Protein AF-A0A556SQW3-F1 (afdb_monomer_lite)

Radius of gyration: 29.47 Å; chains: 1; bounding box: 41×40×105 Å

Structure (mmCIF, N/CA/C/O backbone):
data_AF-A0A556SQW3-F1
#
_entry.id   AF-A0A556SQW3-F1
#
loop_
_atom_site.group_PDB
_atom_site.id
_atom_site.type_symbol
_atom_site.label_atom_id
_atom_site.label_alt_id
_atom_site.label_comp_id
_atom_site.label_asym_id
_atom_site.label_entity_id
_atom_site.label_seq_id
_atom_site.pdbx_PDB_ins_code
_atom_site.Cartn_x
_atom_site.Cartn_y
_atom_site.Cartn_z
_atom_site.occupancy
_atom_site.B_iso_or_equiv
_atom_site.auth_seq_id
_atom_site.auth_comp_id
_atom_site.auth_asym_id
_atom_site.auth_atom_id
_atom_site.pdbx_PDB_model_num
ATOM 1 N N . MET A 1 1 ? 12.568 0.919 -87.792 1.00 42.06 1 MET A N 1
ATOM 2 C CA . MET A 1 1 ? 13.912 1.094 -87.196 1.00 42.06 1 MET A CA 1
ATOM 3 C C . MET A 1 1 ? 14.240 2.580 -87.097 1.00 42.06 1 MET A C 1
ATOM 5 O O . MET A 1 1 ? 14.386 3.200 -88.141 1.00 42.06 1 MET A O 1
ATOM 9 N N . LYS A 1 2 ? 14.288 3.124 -85.867 1.00 38.84 2 LYS A N 1
ATOM 10 C CA . LYS A 1 2 ? 15.128 4.239 -85.358 1.00 38.84 2 LYS A CA 1
ATOM 11 C C . LYS A 1 2 ? 14.526 4.734 -84.031 1.00 38.84 2 LYS A C 1
ATOM 13 O O . LYS A 1 2 ? 13.549 5.472 -84.022 1.00 38.84 2 LYS A O 1
ATOM 18 N N . PHE A 1 3 ? 15.102 4.271 -82.923 1.00 40.19 3 PHE A N 1
ATOM 19 C CA . PHE A 1 3 ? 14.850 4.776 -81.573 1.00 40.19 3 PHE A CA 1
ATOM 20 C C . PHE A 1 3 ? 15.497 6.157 -81.400 1.00 40.19 3 PHE A C 1
ATOM 22 O O . PHE A 1 3 ? 16.650 6.339 -81.796 1.00 40.19 3 PHE A O 1
ATOM 29 N N . LYS A 1 4 ? 14.801 7.090 -80.739 1.00 47.69 4 LYS A N 1
ATOM 30 C CA . LYS A 1 4 ? 15.431 8.196 -80.005 1.00 47.69 4 LYS A CA 1
ATOM 31 C C . LYS A 1 4 ? 14.797 8.321 -78.617 1.00 47.69 4 LYS A C 1
ATOM 33 O O . LYS A 1 4 ? 13.643 8.695 -78.469 1.00 47.69 4 LYS A O 1
ATOM 38 N N . PHE A 1 5 ? 15.599 7.933 -77.632 1.00 45.72 5 PHE A N 1
ATOM 39 C CA . PHE A 1 5 ? 15.464 8.141 -76.193 1.00 45.72 5 PHE A CA 1
ATOM 40 C C . PHE A 1 5 ? 15.595 9.633 -75.856 1.00 45.72 5 PHE A C 1
ATOM 42 O O . PHE A 1 5 ? 16.657 10.184 -76.136 1.00 45.72 5 PHE A O 1
ATOM 49 N N . THR A 1 6 ? 14.579 10.269 -75.260 1.00 40.28 6 THR A N 1
ATOM 50 C CA . THR A 1 6 ? 14.633 11.459 -74.360 1.00 40.28 6 THR A CA 1
ATOM 51 C C . THR A 1 6 ? 13.190 11.952 -74.157 1.00 40.28 6 THR A C 1
ATOM 53 O O . THR A 1 6 ? 12.477 12.108 -75.131 1.00 40.28 6 THR A O 1
ATOM 56 N N . ALA A 1 7 ? 12.627 12.209 -72.983 1.00 40.81 7 ALA A N 1
ATOM 57 C CA . ALA A 1 7 ? 13.107 12.156 -71.621 1.00 40.81 7 ALA A CA 1
ATOM 58 C C . ALA A 1 7 ? 11.934 11.678 -70.749 1.00 40.81 7 ALA A C 1
ATOM 60 O O . ALA A 1 7 ? 10.881 12.308 -70.669 1.00 40.81 7 ALA A O 1
ATOM 61 N N . LEU A 1 8 ? 12.142 10.522 -70.126 1.00 42.72 8 LEU A N 1
ATOM 62 C CA . LEU A 1 8 ? 11.537 10.173 -68.853 1.00 42.72 8 LEU A CA 1
ATOM 63 C C . LEU A 1 8 ? 11.923 11.256 -67.831 1.00 42.72 8 LEU A C 1
ATOM 65 O O . LEU A 1 8 ? 13.001 11.836 -67.936 1.00 42.72 8 LEU A O 1
ATOM 69 N N . VAL A 1 9 ? 11.096 11.394 -66.796 1.00 48.47 9 VAL A N 1
ATOM 70 C CA . VAL A 1 9 ? 11.349 12.157 -65.564 1.00 48.47 9 VAL A CA 1
ATOM 71 C C . VAL A 1 9 ? 10.994 13.636 -65.675 1.00 48.47 9 VAL A C 1
ATOM 73 O O . VAL A 1 9 ? 11.787 14.433 -66.136 1.00 48.47 9 VAL A O 1
ATOM 76 N N . PHE A 1 10 ? 9.807 14.004 -65.193 1.00 42.66 10 PHE A N 1
ATOM 77 C CA . PHE A 1 10 ? 9.634 15.077 -64.198 1.00 42.66 10 PHE A CA 1
ATOM 78 C C . PHE A 1 10 ? 8.219 14.969 -63.593 1.00 42.66 10 PHE A C 1
ATOM 80 O O . PHE A 1 10 ? 7.469 15.933 -63.487 1.00 42.66 10 PHE A O 1
ATOM 87 N N . MET A 1 11 ? 7.833 13.755 -63.173 1.00 43.59 11 MET A N 1
ATOM 88 C CA . MET A 1 11 ? 6.810 13.611 -62.136 1.00 43.59 11 MET A CA 1
ATOM 89 C C . MET A 1 11 ? 7.509 14.002 -60.836 1.00 43.59 11 MET A C 1
ATOM 91 O O . MET A 1 11 ? 8.138 13.179 -60.176 1.00 43.59 11 MET A O 1
ATOM 95 N N . LEU A 1 12 ? 7.518 15.307 -60.567 1.00 42.94 12 LEU A N 1
ATOM 96 C CA . LEU A 1 12 ? 8.110 15.911 -59.385 1.00 42.94 12 LEU A CA 1
ATOM 97 C C . LEU A 1 12 ? 7.259 15.502 -58.176 1.00 42.94 12 LEU A C 1
ATOM 99 O O . LEU A 1 12 ? 6.370 16.227 -57.737 1.00 42.94 12 LEU A O 1
ATOM 103 N N . THR A 1 13 ? 7.496 14.295 -57.668 1.00 47.44 13 THR A N 1
ATOM 104 C CA . THR A 1 13 ? 7.052 13.873 -56.344 1.00 47.44 13 THR A CA 1
ATOM 105 C C . THR A 1 13 ? 7.732 14.780 -55.330 1.00 47.44 13 THR A C 1
ATOM 107 O O . THR A 1 13 ? 8.869 14.541 -54.923 1.00 47.44 13 THR A O 1
ATOM 110 N N . PHE A 1 14 ? 7.046 15.852 -54.947 1.00 52.34 14 PHE A N 1
ATOM 111 C CA . PHE A 1 14 ? 7.398 16.658 -53.790 1.00 52.34 14 PHE A CA 1
ATOM 112 C C . PHE A 1 14 ? 7.093 15.814 -52.545 1.00 52.34 14 PHE A C 1
ATOM 114 O O . PHE A 1 14 ? 6.040 15.928 -51.924 1.00 52.34 14 PHE A O 1
ATOM 121 N N . VAL A 1 15 ? 8.000 14.895 -52.212 1.00 53.53 15 VAL A N 1
ATOM 122 C CA . VAL A 1 15 ? 8.012 14.265 -50.894 1.00 53.53 15 VAL A CA 1
ATOM 123 C C . VAL A 1 15 ? 8.471 15.354 -49.933 1.00 53.53 15 VAL A C 1
ATOM 125 O O . VAL A 1 15 ? 9.663 15.606 -49.779 1.00 53.53 15 VAL A O 1
ATOM 128 N N . GLN A 1 16 ? 7.518 16.065 -49.334 1.00 51.41 16 GLN A N 1
ATOM 129 C CA . GLN A 1 16 ? 7.814 16.936 -48.207 1.00 51.41 16 GLN A CA 1
ATOM 130 C C . GLN A 1 16 ? 8.148 16.042 -47.012 1.00 51.41 16 GLN A C 1
ATOM 132 O O . GLN A 1 16 ? 7.268 15.584 -46.289 1.00 51.41 16 GLN A O 1
ATOM 137 N N . THR A 1 17 ? 9.433 15.762 -46.811 1.00 55.28 17 THR A N 1
ATOM 138 C CA . THR A 1 17 ? 9.926 15.258 -45.531 1.00 55.28 17 THR A CA 1
ATOM 139 C C . THR A 1 17 ? 9.796 16.379 -44.510 1.00 55.28 17 THR A C 1
ATOM 141 O O . THR A 1 17 ? 10.646 17.267 -44.438 1.00 55.28 17 THR A O 1
ATOM 144 N N . THR A 1 18 ? 8.730 16.358 -43.714 1.00 59.66 18 THR A N 1
ATOM 145 C CA . THR A 1 18 ? 8.680 17.125 -42.470 1.00 59.66 18 THR A CA 1
ATOM 146 C C . THR A 1 18 ? 9.734 16.538 -41.536 1.00 59.66 18 THR A C 1
ATOM 148 O O . THR A 1 18 ? 9.493 15.525 -40.879 1.00 59.66 18 THR A O 1
ATOM 151 N N . LEU A 1 19 ? 10.928 17.132 -41.496 1.00 59.91 19 LEU A N 1
ATOM 152 C CA . LEU A 1 19 ? 11.847 16.880 -40.394 1.00 59.91 19 LEU A CA 1
ATOM 153 C C . LEU A 1 19 ? 11.150 17.411 -39.143 1.00 59.91 19 LEU A C 1
ATOM 155 O O . LEU A 1 19 ? 10.959 18.618 -38.999 1.00 59.91 19 LEU A O 1
ATOM 159 N N . ALA A 1 20 ? 10.695 16.504 -38.280 1.00 62.09 20 ALA A N 1
ATOM 160 C CA . ALA A 1 20 ? 10.225 16.866 -36.957 1.00 62.09 20 ALA A CA 1
ATOM 161 C C . ALA A 1 20 ? 11.358 17.645 -36.280 1.00 62.09 20 ALA A C 1
ATOM 163 O O . ALA A 1 20 ? 12.418 17.084 -35.993 1.00 62.09 20 ALA A O 1
ATOM 164 N N . ASN A 1 21 ? 11.160 18.951 -36.099 1.00 65.38 21 ASN A N 1
ATOM 165 C CA . ASN A 1 21 ? 12.145 19.827 -35.486 1.00 65.38 21 ASN A CA 1
ATOM 166 C C . ASN A 1 21 ? 12.176 19.494 -33.990 1.00 65.38 21 ASN A C 1
ATOM 168 O O . ASN A 1 21 ? 11.451 20.072 -33.182 1.00 65.38 21 ASN A O 1
ATOM 172 N N . THR A 1 22 ? 12.929 18.453 -33.645 1.00 67.94 22 THR A N 1
ATOM 173 C CA . THR A 1 22 ? 13.020 17.940 -32.282 1.00 67.94 22 THR A CA 1
ATOM 174 C C . THR A 1 22 ? 13.940 18.884 -31.525 1.00 67.94 22 THR A C 1
ATOM 176 O O . THR A 1 22 ? 15.158 18.821 -31.672 1.00 67.94 22 THR A O 1
ATOM 179 N N . ALA A 1 23 ? 13.363 19.815 -30.766 1.00 77.19 23 ALA A N 1
ATOM 180 C CA . ALA A 1 23 ? 14.145 20.688 -29.905 1.00 77.19 23 ALA A CA 1
ATOM 181 C C . ALA A 1 23 ? 14.876 19.826 -28.867 1.00 77.19 23 ALA A C 1
ATOM 183 O O . ALA A 1 23 ? 14.247 19.104 -28.093 1.00 77.19 23 ALA A O 1
ATOM 184 N N . VAL A 1 24 ? 16.208 19.889 -28.857 1.00 78.06 24 VAL A N 1
ATOM 185 C CA . VAL A 1 24 ? 17.010 19.266 -27.804 1.00 78.06 24 VAL A CA 1
ATOM 186 C C . VAL A 1 24 ? 16.787 20.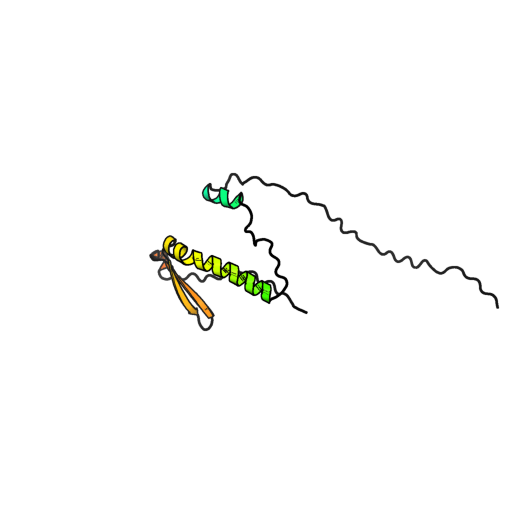077 -26.531 1.00 78.06 24 VAL A C 1
ATOM 188 O O . VAL A 1 24 ? 17.262 21.204 -26.409 1.00 78.06 24 VAL A O 1
ATOM 191 N N . VAL A 1 25 ? 16.020 19.522 -25.594 1.00 82.44 25 VAL A N 1
ATOM 192 C CA . VAL A 1 25 ? 15.799 20.127 -24.278 1.00 82.44 25 VAL A CA 1
ATOM 193 C C . VAL A 1 25 ? 16.934 19.691 -23.358 1.00 82.44 25 VAL A C 1
ATOM 195 O O . VAL A 1 25 ? 17.130 18.499 -23.128 1.00 82.44 25 VAL A O 1
ATOM 198 N N . ALA A 1 26 ? 17.694 20.656 -22.841 1.00 87.25 26 ALA A N 1
ATOM 199 C CA . ALA A 1 26 ? 18.725 20.387 -21.846 1.00 87.25 26 ALA A CA 1
ATOM 200 C C . ALA A 1 26 ? 18.093 19.958 -20.512 1.00 87.25 26 ALA A C 1
ATOM 202 O O . ALA A 1 26 ? 17.041 20.469 -20.122 1.00 87.25 26 ALA A O 1
ATOM 203 N N . VAL A 1 27 ? 18.758 19.047 -19.795 1.00 85.88 27 VAL A N 1
ATOM 204 C CA . VAL A 1 27 ? 18.360 18.655 -18.436 1.00 85.88 27 VAL A CA 1
ATOM 205 C C . VAL A 1 27 ? 18.422 19.882 -17.526 1.00 85.88 27 VAL A C 1
ATOM 207 O 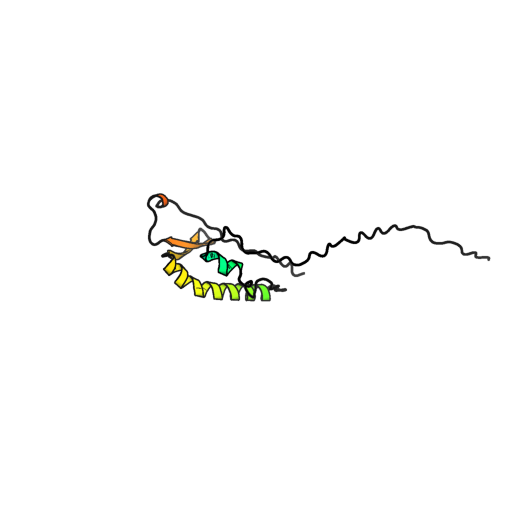O . VAL A 1 27 ? 19.458 20.540 -17.429 1.00 85.88 27 VAL A O 1
ATOM 210 N N . GLN A 1 28 ? 17.308 20.187 -16.861 1.00 85.75 28 GLN A N 1
ATOM 211 C CA . GLN A 1 28 ? 17.210 21.296 -15.916 1.00 85.75 28 GLN A CA 1
ATOM 212 C C . GLN A 1 28 ? 17.277 20.776 -14.482 1.00 85.75 28 GLN A C 1
ATOM 214 O O . GLN A 1 28 ? 16.621 19.794 -14.140 1.00 85.75 28 GLN A O 1
ATOM 219 N N . HIS A 1 29 ? 18.046 21.467 -13.643 1.00 84.88 29 HIS A N 1
ATOM 220 C CA . HIS A 1 29 ? 18.100 21.210 -12.209 1.00 84.88 29 HIS A CA 1
ATOM 221 C C . HIS A 1 29 ? 17.233 22.245 -11.504 1.00 84.88 29 HIS A C 1
ATOM 223 O O . HIS A 1 29 ? 17.490 23.446 -11.602 1.00 84.88 29 HIS A O 1
ATOM 229 N N . PHE A 1 30 ? 16.205 21.779 -10.803 1.00 86.75 30 PHE A N 1
ATOM 230 C CA . PHE A 1 30 ? 15.311 22.642 -10.044 1.00 86.75 30 PHE A CA 1
ATOM 231 C C . PHE A 1 30 ? 15.708 22.627 -8.566 1.00 86.75 30 PHE A C 1
ATOM 233 O O . PHE A 1 30 ? 15.947 21.549 -8.019 1.00 86.75 30 PHE A O 1
ATOM 240 N N . PRO A 1 31 ? 15.788 23.792 -7.899 1.00 88.38 31 PRO A N 1
ATOM 241 C CA . PRO A 1 31 ? 16.001 23.825 -6.460 1.00 88.38 31 PRO A CA 1
ATOM 242 C C . PRO A 1 31 ? 14.761 23.307 -5.723 1.00 88.38 31 PRO A C 1
ATOM 244 O O . PRO A 1 31 ? 13.639 23.374 -6.232 1.00 88.38 31 PRO A O 1
ATOM 247 N N . ASN A 1 32 ? 14.951 22.856 -4.482 1.00 88.94 32 ASN A N 1
ATOM 248 C CA . ASN A 1 32 ? 13.831 22.504 -3.615 1.00 88.94 32 ASN A CA 1
ATOM 249 C C . ASN A 1 32 ? 12.892 23.714 -3.421 1.00 88.94 32 ASN A C 1
ATOM 251 O O . ASN A 1 32 ? 13.374 24.825 -3.171 1.00 88.94 32 ASN A O 1
ATOM 255 N N . PRO A 1 33 ? 11.561 23.523 -3.471 1.00 90.75 33 PRO A N 1
ATOM 256 C CA . PRO A 1 33 ? 10.610 24.590 -3.180 1.00 90.75 33 PRO A CA 1
ATOM 257 C C . PRO A 1 33 ? 10.769 25.129 -1.752 1.00 90.75 33 PRO A C 1
ATOM 259 O O . PRO A 1 33 ? 10.809 24.364 -0.789 1.00 90.75 33 PRO A O 1
ATOM 262 N N . SER A 1 34 ? 10.780 26.455 -1.596 1.00 90.25 34 SER A N 1
ATOM 263 C CA . SER A 1 34 ? 10.903 27.118 -0.287 1.00 90.25 34 SER A CA 1
ATOM 264 C C . SER A 1 34 ? 9.676 26.944 0.617 1.00 90.25 34 SER A C 1
ATOM 266 O O . SER A 1 34 ? 9.768 27.133 1.825 1.00 90.25 34 SER A O 1
ATOM 268 N N . THR A 1 35 ? 8.531 26.563 0.048 1.00 93.75 35 THR A N 1
ATOM 269 C CA . THR A 1 35 ? 7.265 26.315 0.758 1.00 93.75 35 THR A CA 1
ATOM 270 C C . THR A 1 35 ? 7.145 24.893 1.310 1.00 93.75 35 THR A C 1
ATOM 272 O O . THR A 1 35 ? 6.119 24.532 1.886 1.00 93.75 35 THR A O 1
ATOM 275 N N . MET A 1 36 ? 8.169 24.061 1.120 1.00 93.25 36 MET A N 1
ATOM 276 C CA . MET A 1 36 ? 8.153 22.664 1.532 1.00 93.25 36 MET A CA 1
ATOM 277 C C . MET A 1 36 ? 8.388 22.504 3.036 1.00 93.25 36 MET A C 1
ATOM 279 O O . MET A 1 36 ? 9.208 23.198 3.635 1.00 93.25 36 MET A O 1
ATOM 283 N N . SER A 1 37 ? 7.712 21.530 3.650 1.00 94.06 37 SER A N 1
ATOM 284 C CA . SER A 1 37 ? 7.978 21.160 5.041 1.00 94.06 37 SER A CA 1
ATOM 285 C C . SER A 1 37 ? 9.335 20.461 5.184 1.00 94.06 37 SER A C 1
ATOM 287 O O . SER A 1 37 ? 9.765 19.720 4.299 1.00 94.06 37 SER A O 1
ATOM 289 N N . GLN A 1 38 ? 9.993 20.634 6.335 1.00 91.62 38 GLN A N 1
ATOM 290 C CA . GLN A 1 38 ? 11.290 19.998 6.619 1.00 91.62 38 GLN A CA 1
ATOM 291 C C . GLN A 1 38 ? 11.240 18.466 6.488 1.00 91.62 38 GLN A C 1
ATOM 293 O O . GLN A 1 38 ? 12.190 17.858 6.012 1.00 91.62 38 GLN A O 1
ATOM 298 N N . ALA A 1 39 ? 10.107 17.845 6.838 1.00 91.75 39 ALA A N 1
ATOM 299 C CA . ALA A 1 39 ? 9.918 16.399 6.722 1.00 91.75 39 ALA A CA 1
ATOM 300 C C . ALA A 1 39 ? 9.888 15.893 5.265 1.00 91.75 39 ALA A C 1
ATOM 302 O O . ALA A 1 39 ? 10.201 14.731 5.023 1.00 91.75 39 ALA A O 1
ATOM 303 N N . LEU A 1 40 ? 9.517 16.743 4.300 1.00 92.62 40 LEU A N 1
ATOM 304 C CA . LEU A 1 40 ? 9.463 16.386 2.879 1.00 92.62 40 LEU A CA 1
ATOM 305 C C . LEU A 1 40 ? 10.784 16.649 2.146 1.00 92.62 40 LEU A C 1
ATOM 307 O O . LEU A 1 40 ? 11.049 15.988 1.146 1.00 92.62 40 LEU A O 1
ATOM 311 N N . GLN A 1 41 ? 11.623 17.562 2.646 1.00 89.94 41 GLN A N 1
ATOM 312 C CA . GLN A 1 41 ? 12.902 17.916 2.017 1.00 89.94 41 GLN A CA 1
ATOM 313 C C . GLN A 1 41 ? 13.767 16.704 1.623 1.00 89.94 41 GLN A C 1
ATOM 315 O O . GLN A 1 41 ? 14.137 16.634 0.450 1.00 89.94 41 GLN A O 1
ATOM 320 N N . PRO A 1 42 ? 14.045 15.723 2.511 1.00 88.56 42 PRO A N 1
ATOM 321 C CA . PRO A 1 42 ? 14.889 14.584 2.147 1.00 88.56 42 PRO A CA 1
ATOM 322 C C . PRO A 1 42 ? 14.246 13.654 1.110 1.00 88.56 42 PRO A C 1
ATOM 324 O O . PRO A 1 42 ? 14.962 12.932 0.424 1.00 88.56 42 PRO A O 1
ATOM 327 N N . LEU A 1 43 ? 12.914 13.661 0.982 1.00 89.44 43 LEU A N 1
ATOM 328 C CA . LEU A 1 43 ? 12.204 12.847 -0.010 1.00 89.44 43 LEU A CA 1
ATOM 329 C C . LEU A 1 43 ? 12.295 13.450 -1.413 1.00 89.44 43 LEU A C 1
ATOM 331 O O . LEU A 1 43 ? 12.251 12.714 -2.391 1.00 89.44 43 LEU A O 1
ATOM 335 N N . VAL A 1 44 ? 12.405 14.776 -1.513 1.00 88.88 44 VAL A N 1
ATOM 336 C CA . VAL A 1 44 ? 12.456 15.485 -2.799 1.00 88.88 44 VAL A CA 1
ATOM 337 C C . VAL A 1 44 ? 13.879 15.635 -3.316 1.00 88.88 44 VAL A C 1
ATOM 339 O O . VAL A 1 44 ? 14.093 15.534 -4.518 1.00 88.88 44 VAL A O 1
ATOM 342 N N . SER A 1 45 ? 14.856 15.823 -2.427 1.00 85.88 45 SER A N 1
ATOM 343 C CA . SER A 1 45 ? 16.272 15.864 -2.813 1.00 85.88 45 SER A CA 1
ATOM 344 C C . SER A 1 45 ? 16.912 14.480 -2.969 1.00 85.88 45 SER A C 1
ATOM 346 O O . SER A 1 45 ? 18.112 14.399 -3.209 1.00 85.88 45 SER A O 1
ATOM 348 N N . GLY A 1 46 ? 16.160 13.405 -2.722 1.00 84.94 46 GLY A N 1
ATOM 349 C CA . GLY A 1 46 ? 16.656 12.036 -2.804 1.00 84.94 46 GLY A CA 1
ATOM 350 C C . GLY A 1 46 ? 16.747 11.520 -4.240 1.00 84.94 46 GLY A C 1
ATOM 351 O O . GLY A 1 46 ? 16.125 12.055 -5.156 1.00 84.94 46 GLY A O 1
ATOM 352 N N . GLU A 1 47 ? 17.496 10.435 -4.418 1.00 87.38 47 GLU A N 1
ATOM 353 C CA . GLU A 1 47 ? 17.519 9.706 -5.684 1.00 87.38 47 GLU A CA 1
ATOM 354 C C . GLU A 1 47 ? 16.182 8.985 -5.928 1.00 87.38 47 GLU A C 1
ATOM 356 O O . GLU A 1 47 ? 15.563 8.486 -4.977 1.00 87.38 47 GLU A O 1
ATOM 361 N N . PRO A 1 48 ? 15.732 8.874 -7.191 1.00 87.44 48 PRO A N 1
ATOM 362 C CA . PRO A 1 48 ? 14.590 8.042 -7.539 1.00 87.44 48 PRO A CA 1
ATOM 363 C C . PRO A 1 48 ? 14.771 6.594 -7.066 1.00 87.44 48 PRO A C 1
ATOM 365 O O . PRO A 1 48 ? 15.883 6.066 -7.015 1.00 87.44 48 PRO A O 1
ATOM 368 N N . SER A 1 49 ? 13.660 5.913 -6.774 1.00 87.19 49 SER A N 1
ATOM 369 C CA . SER A 1 49 ? 13.690 4.481 -6.450 1.00 87.19 49 SER A CA 1
ATOM 370 C C . SER A 1 49 ? 14.410 3.687 -7.550 1.00 87.19 49 SER A C 1
ATOM 372 O O . SER A 1 49 ? 14.106 3.933 -8.711 1.00 87.19 49 SER A O 1
ATOM 374 N N . PRO A 1 50 ? 15.275 2.697 -7.257 1.00 88.56 50 PRO A N 1
ATOM 375 C CA . PRO A 1 50 ? 16.058 1.988 -8.278 1.00 88.56 50 PRO A CA 1
ATOM 376 C C . PRO A 1 50 ? 15.240 1.415 -9.443 1.00 88.56 50 PRO A C 1
ATOM 378 O O . PRO A 1 50 ? 15.723 1.377 -10.567 1.00 88.56 50 PRO A O 1
ATOM 381 N N . PHE A 1 51 ? 13.992 1.021 -9.180 1.00 88.56 51 PHE A N 1
ATOM 382 C CA . PHE A 1 51 ? 13.080 0.439 -10.167 1.00 88.56 51 PHE A CA 1
ATOM 383 C C . PHE A 1 51 ? 12.241 1.472 -10.945 1.00 88.56 51 PHE A C 1
ATOM 385 O O . PHE A 1 51 ? 11.343 1.097 -11.699 1.00 88.56 51 PHE A O 1
ATOM 392 N N . TRP A 1 52 ? 12.462 2.780 -10.749 1.00 88.25 52 TRP A N 1
ATOM 393 C CA . TRP A 1 52 ? 11.603 3.836 -11.309 1.00 88.25 52 TRP A CA 1
ATOM 394 C C . TRP A 1 52 ? 11.522 3.806 -12.843 1.00 88.25 52 TRP A C 1
ATOM 396 O O . TRP A 1 52 ? 10.493 4.178 -13.406 1.00 88.25 52 TRP A O 1
ATOM 406 N N . ASN A 1 53 ? 12.603 3.373 -13.499 1.00 90.50 53 ASN A N 1
ATOM 407 C CA . ASN A 1 53 ? 12.744 3.316 -14.954 1.00 90.50 53 ASN A CA 1
ATOM 408 C C . ASN A 1 53 ? 12.903 1.883 -15.466 1.00 90.50 53 ASN A C 1
ATOM 410 O O . ASN A 1 53 ? 13.520 1.674 -16.511 1.00 90.50 53 ASN A O 1
ATOM 414 N N . ASP A 1 54 ? 12.403 0.894 -14.730 1.00 91.81 54 ASP A N 1
ATOM 415 C CA . ASP A 1 54 ? 12.393 -0.478 -15.219 1.00 91.81 54 ASP A CA 1
ATOM 416 C C . ASP A 1 54 ? 11.358 -0.623 -16.340 1.00 91.81 54 ASP A C 1
ATOM 418 O O . ASP A 1 54 ? 10.228 -0.135 -16.250 1.00 91.81 54 ASP A O 1
ATOM 422 N N . HIS A 1 55 ? 11.737 -1.331 -17.409 1.00 90.69 55 HIS A N 1
ATOM 423 C CA . HIS A 1 55 ? 10.866 -1.583 -18.563 1.00 90.69 55 HIS A CA 1
ATOM 424 C C . HIS A 1 55 ? 10.777 -3.078 -18.879 1.00 90.69 55 HIS A C 1
ATOM 426 O O . HIS A 1 55 ? 11.343 -3.494 -19.901 1.00 90.69 55 HIS A O 1
ATOM 432 N N . PRO A 1 56 ? 10.072 -3.879 -18.054 1.00 91.56 56 PRO A N 1
ATOM 433 C CA . PRO A 1 56 ? 9.777 -5.268 -18.386 1.00 91.56 56 PRO A CA 1
ATOM 434 C C . PRO A 1 56 ? 9.134 -5.363 -19.775 1.00 91.56 56 PRO A C 1
ATOM 436 O O . PRO A 1 56 ? 8.320 -4.514 -20.164 1.00 91.56 56 PRO A O 1
ATOM 439 N N . LYS A 1 57 ? 9.550 -6.352 -20.565 1.00 90.56 57 LYS A N 1
ATOM 440 C CA . LYS A 1 57 ? 9.175 -6.456 -21.983 1.00 90.56 57 LYS A CA 1
ATOM 441 C C . LYS A 1 57 ? 8.074 -7.465 -22.222 1.00 90.56 57 LYS A C 1
ATOM 443 O O . LYS A 1 57 ? 7.270 -7.258 -23.126 1.00 90.56 57 LYS A O 1
ATOM 448 N N . ILE A 1 58 ? 8.037 -8.514 -21.410 1.00 90.69 58 ILE A N 1
ATOM 449 C CA . ILE A 1 58 ? 7.084 -9.613 -21.550 1.00 90.69 58 ILE A CA 1
ATOM 450 C C . ILE A 1 58 ? 6.246 -9.782 -20.287 1.00 90.69 58 ILE A C 1
ATOM 452 O O . ILE A 1 58 ? 6.633 -9.367 -19.192 1.00 90.69 58 ILE A O 1
ATOM 456 N N . ASN A 1 59 ? 5.103 -10.449 -20.432 1.00 89.75 59 ASN A N 1
ATOM 457 C CA . ASN A 1 59 ? 4.161 -10.672 -19.335 1.00 89.75 59 ASN A CA 1
ATOM 458 C C . ASN A 1 59 ? 4.804 -11.340 -18.106 1.00 89.75 59 ASN A C 1
ATOM 460 O O . ASN A 1 59 ? 4.566 -10.906 -16.981 1.00 89.75 59 ASN A O 1
ATOM 464 N N . ALA A 1 60 ? 5.656 -12.352 -18.299 1.00 92.81 60 ALA A N 1
ATOM 465 C CA . ALA A 1 60 ? 6.325 -13.041 -17.192 1.00 92.81 60 ALA A CA 1
ATOM 466 C C . ALA A 1 60 ? 7.232 -12.102 -16.370 1.00 92.81 60 ALA A C 1
ATOM 468 O O . ALA A 1 60 ? 7.191 -12.126 -15.140 1.00 92.81 60 ALA A O 1
ATOM 469 N N . GLU A 1 61 ? 7.993 -11.233 -17.041 1.00 92.44 61 GLU A N 1
ATOM 470 C CA . GLU A 1 61 ? 8.850 -10.240 -16.383 1.00 92.44 61 GLU A CA 1
ATOM 471 C C . GLU A 1 61 ? 8.015 -9.206 -15.620 1.00 92.44 61 GLU A C 1
ATOM 473 O O . GLU A 1 61 ? 8.364 -8.841 -14.499 1.00 92.44 61 GLU A O 1
ATOM 478 N N . TRP A 1 62 ? 6.879 -8.775 -16.183 1.00 91.81 62 TRP A N 1
ATOM 479 C CA . TRP A 1 62 ? 5.947 -7.879 -15.494 1.00 91.81 62 TRP A CA 1
ATOM 480 C C . TRP A 1 62 ? 5.391 -8.495 -14.211 1.00 91.81 62 TRP A C 1
ATOM 482 O O . TRP A 1 62 ? 5.377 -7.827 -13.177 1.00 91.81 62 TRP A O 1
ATOM 492 N N . HIS A 1 63 ? 4.954 -9.756 -14.258 1.00 91.44 63 HIS A N 1
ATOM 493 C CA . HIS A 1 63 ? 4.452 -10.457 -13.076 1.00 91.44 63 HIS A CA 1
ATOM 494 C C . HIS A 1 63 ? 5.518 -10.542 -11.983 1.00 91.44 63 HIS A C 1
ATOM 496 O O . HIS A 1 63 ? 5.275 -10.115 -10.856 1.00 91.44 63 HIS A O 1
ATOM 502 N N . GLN A 1 64 ? 6.724 -10.989 -12.335 1.00 94.19 64 GLN A N 1
ATOM 503 C CA . GLN A 1 64 ? 7.831 -11.086 -11.386 1.00 94.19 64 GLN A CA 1
ATOM 504 C C . GLN A 1 64 ? 8.208 -9.722 -10.784 1.00 94.19 64 GLN A C 1
ATOM 506 O O . GLN A 1 64 ? 8.494 -9.624 -9.585 1.00 94.19 64 GLN A O 1
ATOM 511 N N . TRP A 1 65 ? 8.208 -8.666 -11.598 1.00 93.44 65 TRP A N 1
ATOM 512 C CA . TRP A 1 65 ? 8.511 -7.309 -11.149 1.00 93.44 65 TRP A CA 1
ATOM 513 C C . TRP A 1 65 ? 7.468 -6.797 -10.143 1.00 93.44 65 TRP A C 1
ATOM 515 O O . TRP A 1 65 ? 7.833 -6.342 -9.056 1.00 93.44 65 TRP A O 1
ATOM 525 N N . VAL A 1 66 ? 6.172 -6.956 -10.445 1.00 91.50 66 VAL A N 1
ATOM 526 C CA . VAL A 1 66 ? 5.077 -6.589 -9.529 1.00 91.50 66 VAL A CA 1
ATOM 527 C C . VAL A 1 66 ? 5.147 -7.392 -8.229 1.00 91.50 66 VAL A C 1
ATOM 529 O O . VAL A 1 66 ? 5.052 -6.802 -7.151 1.00 91.50 66 VAL A O 1
ATOM 532 N N . ASP A 1 67 ? 5.367 -8.705 -8.306 1.00 94.12 67 ASP A N 1
ATOM 533 C CA . ASP A 1 67 ? 5.453 -9.575 -7.127 1.00 94.12 67 ASP A CA 1
ATOM 534 C C . ASP A 1 67 ? 6.626 -9.188 -6.219 1.00 94.12 67 ASP A C 1
ATOM 536 O O . ASP A 1 67 ? 6.502 -9.191 -4.992 1.00 94.12 67 ASP A O 1
ATOM 540 N N . THR A 1 68 ? 7.750 -8.779 -6.810 1.00 93.38 68 THR A N 1
ATOM 541 C CA . THR A 1 68 ? 8.923 -8.306 -6.064 1.00 93.38 68 THR A CA 1
ATOM 542 C C . THR A 1 68 ? 8.600 -7.041 -5.265 1.00 93.38 68 THR A C 1
ATOM 544 O O . THR A 1 68 ? 8.883 -6.975 -4.064 1.00 93.38 68 THR A O 1
ATOM 547 N N . ILE A 1 69 ? 7.960 -6.050 -5.895 1.00 91.56 69 ILE A N 1
ATOM 548 C CA . ILE A 1 69 ? 7.561 -4.797 -5.231 1.00 91.56 69 ILE A CA 1
ATOM 549 C C . ILE A 1 69 ? 6.487 -5.063 -4.166 1.00 91.56 69 ILE A C 1
ATOM 551 O O . ILE A 1 69 ? 6.550 -4.521 -3.053 1.00 91.56 69 ILE A O 1
ATOM 555 N N . ALA A 1 70 ? 5.520 -5.932 -4.468 1.00 92.12 70 ALA A N 1
ATOM 556 C CA . ALA A 1 70 ? 4.478 -6.327 -3.529 1.00 92.12 70 ALA A CA 1
ATOM 557 C C . ALA A 1 70 ? 5.079 -7.006 -2.291 1.00 92.12 70 ALA A C 1
ATOM 559 O O . ALA A 1 70 ? 4.761 -6.618 -1.166 1.00 92.12 70 ALA A O 1
ATOM 560 N N . ALA A 1 71 ? 6.013 -7.943 -2.468 1.00 95.12 71 ALA A N 1
ATOM 561 C CA . ALA A 1 71 ? 6.689 -8.623 -1.367 1.00 95.12 71 ALA A CA 1
ATOM 562 C C . ALA A 1 71 ? 7.469 -7.654 -0.464 1.00 95.12 71 ALA A C 1
ATOM 564 O O . ALA A 1 71 ? 7.474 -7.818 0.758 1.00 95.12 71 ALA A O 1
ATOM 565 N N . GLN A 1 72 ? 8.109 -6.628 -1.032 1.00 93.00 72 GLN A N 1
ATOM 566 C CA . GLN A 1 72 ? 8.781 -5.585 -0.248 1.00 93.00 72 GLN A CA 1
ATOM 567 C C . GLN A 1 72 ? 7.780 -4.736 0.541 1.00 93.00 72 GLN A C 1
ATOM 569 O O . GLN A 1 72 ? 7.994 -4.478 1.725 1.00 93.00 72 GLN A O 1
ATOM 574 N N . THR A 1 73 ? 6.660 -4.361 -0.078 1.00 91.56 73 THR A N 1
ATOM 575 C CA . THR A 1 73 ? 5.603 -3.581 0.581 1.00 91.56 73 THR A CA 1
ATOM 576 C C . THR A 1 73 ? 4.949 -4.375 1.711 1.00 91.56 73 THR A C 1
ATOM 578 O O . THR A 1 73 ? 4.774 -3.856 2.811 1.00 91.56 73 THR A 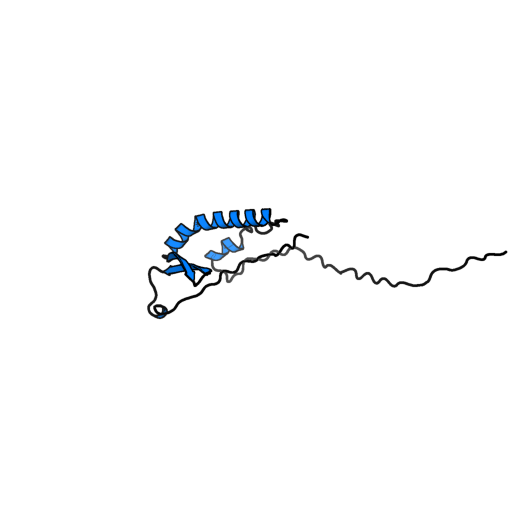O 1
ATOM 581 N N . LEU A 1 74 ? 4.655 -5.661 1.501 1.00 94.88 74 LEU A N 1
ATOM 582 C CA . LEU A 1 74 ? 4.068 -6.533 2.524 1.00 94.88 74 LEU A CA 1
ATOM 583 C C . LEU A 1 74 ? 4.911 -6.590 3.806 1.00 94.88 74 LEU A C 1
ATOM 585 O O . LEU A 1 74 ? 4.345 -6.677 4.895 1.00 94.88 74 LEU A O 1
ATOM 589 N N . LYS A 1 75 ? 6.242 -6.478 3.701 1.00 96.56 75 LYS A N 1
ATOM 590 C CA . LYS A 1 75 ? 7.146 -6.442 4.864 1.00 96.56 75 LYS A CA 1
ATOM 591 C C . LYS A 1 75 ? 6.984 -5.181 5.714 1.00 96.56 75 LYS A C 1
ATOM 593 O O . LYS A 1 75 ? 7.228 -5.240 6.915 1.00 96.56 75 LYS A O 1
ATOM 598 N N . THR A 1 76 ? 6.575 -4.053 5.130 1.00 95.00 76 THR A N 1
ATOM 599 C CA . THR A 1 76 ? 6.433 -2.777 5.857 1.00 95.00 76 THR A CA 1
ATOM 600 C C . THR A 1 76 ? 5.044 -2.599 6.475 1.00 95.00 76 THR A C 1
ATOM 602 O O . THR A 1 76 ? 4.883 -1.841 7.436 1.00 95.00 76 THR A O 1
ATOM 605 N N . LEU A 1 77 ? 4.038 -3.325 5.971 1.00 94.94 77 LEU A N 1
ATOM 606 C CA . LEU A 1 77 ? 2.650 -3.189 6.415 1.00 94.94 77 LEU A CA 1
ATOM 607 C C . LEU A 1 77 ? 2.418 -3.467 7.909 1.00 94.94 77 LEU A C 1
ATOM 609 O O . LEU A 1 77 ? 1.621 -2.732 8.490 1.00 94.94 77 LEU A O 1
ATOM 613 N N . PRO A 1 78 ? 3.035 -4.470 8.571 1.00 95.94 78 PRO A N 1
ATOM 614 C CA . PRO A 1 78 ? 2.815 -4.702 10.000 1.00 95.94 78 PRO A CA 1
ATOM 615 C C . PRO A 1 78 ? 3.140 -3.471 10.851 1.00 95.94 78 PRO A C 1
ATOM 617 O O . PRO A 1 78 ? 2.261 -2.952 11.538 1.00 95.94 78 PRO A O 1
ATOM 620 N N . THR A 1 79 ? 4.348 -2.926 10.699 1.00 97.00 79 THR A N 1
ATOM 621 C CA . THR A 1 79 ? 4.783 -1.719 11.412 1.00 97.00 79 THR A CA 1
ATOM 622 C C . THR A 1 79 ? 3.929 -0.505 11.048 1.00 97.00 79 THR A C 1
ATOM 624 O O . THR A 1 79 ? 3.620 0.316 11.911 1.00 97.00 79 THR A O 1
ATOM 627 N N . LEU A 1 80 ? 3.502 -0.375 9.786 1.00 96.69 80 LEU A N 1
ATOM 628 C CA . LEU A 1 80 ? 2.618 0.719 9.381 1.00 96.69 80 LEU A CA 1
ATOM 629 C C . LEU A 1 80 ? 1.239 0.619 10.052 1.00 96.69 80 LEU A C 1
ATOM 631 O O . LEU A 1 80 ? 0.743 1.624 10.558 1.00 96.69 80 LEU A O 1
ATOM 635 N N . LYS A 1 81 ? 0.637 -0.576 10.109 1.00 97.00 81 LYS A N 1
ATOM 636 C CA . LYS A 1 81 ? -0.648 -0.802 10.793 1.00 97.00 81 LYS A CA 1
ATOM 637 C C . LYS A 1 81 ? -0.571 -0.430 12.271 1.00 97.00 81 LYS A C 1
ATOM 639 O O . LYS A 1 81 ? -1.479 0.225 12.777 1.00 97.00 81 LYS A O 1
ATOM 644 N N . GLU A 1 82 ? 0.520 -0.802 12.938 1.00 97.06 82 GLU A N 1
ATOM 645 C CA . GLU A 1 82 ? 0.769 -0.462 14.343 1.00 97.06 82 GLU A CA 1
ATOM 646 C C . GLU A 1 82 ? 0.898 1.049 14.545 1.00 97.06 82 GLU A C 1
ATOM 648 O O . GLU A 1 82 ? 0.188 1.622 15.374 1.00 97.06 82 GLU A O 1
ATOM 653 N N . ARG A 1 83 ? 1.741 1.713 13.742 1.00 97.19 83 ARG A N 1
ATOM 654 C CA . ARG A 1 83 ? 1.933 3.172 13.801 1.00 97.19 83 ARG A CA 1
ATOM 655 C C . ARG A 1 83 ? 0.640 3.943 13.551 1.00 97.19 83 ARG A C 1
ATOM 657 O O . ARG A 1 83 ? 0.406 4.954 14.202 1.00 97.19 83 ARG A O 1
ATOM 664 N N . MET A 1 84 ? -0.185 3.465 12.621 1.00 97.19 84 MET A N 1
ATOM 665 C CA . MET A 1 84 ? -1.470 4.080 12.275 1.00 97.19 84 MET A CA 1
ATOM 666 C C . MET A 1 84 ? -2.616 3.636 13.193 1.00 97.19 84 MET A C 1
ATOM 668 O O . MET A 1 84 ? -3.720 4.165 13.081 1.00 97.19 84 MET A O 1
ATOM 672 N N . GLN A 1 85 ? -2.370 2.678 14.093 1.00 97.88 85 GLN A N 1
ATOM 673 C CA . GLN A 1 85 ? -3.360 2.097 15.000 1.00 97.88 85 GLN A CA 1
ATOM 674 C C . GLN A 1 85 ? -4.610 1.588 14.265 1.00 97.88 85 GLN A C 1
ATOM 676 O O . GLN A 1 85 ? -5.742 1.877 14.659 1.00 97.88 85 GLN A O 1
ATOM 681 N N . VAL A 1 86 ? -4.405 0.834 13.182 1.00 97.94 86 VAL A N 1
ATOM 682 C CA . VAL A 1 86 ? -5.486 0.243 12.379 1.00 97.94 86 VAL A CA 1
ATOM 683 C C . VAL A 1 86 ? -5.428 -1.283 12.389 1.00 97.94 86 VAL A C 1
ATOM 685 O O . VAL A 1 86 ? -4.351 -1.881 12.373 1.00 97.94 86 VAL A O 1
ATOM 688 N N . SER A 1 87 ? -6.594 -1.923 12.353 1.00 97.00 87 SER A N 1
ATOM 689 C CA . SER A 1 87 ? -6.737 -3.331 11.985 1.00 97.00 87 SER A CA 1
ATOM 690 C C . SER A 1 87 ? -7.080 -3.449 10.501 1.00 97.00 87 SER A C 1
ATOM 692 O O . SER A 1 87 ? -7.700 -2.561 9.917 1.00 97.00 87 SER A O 1
ATOM 694 N N . VAL A 1 88 ? -6.649 -4.545 9.877 1.00 96.81 88 VAL A N 1
ATOM 695 C CA . VAL A 1 88 ? -6.945 -4.853 8.473 1.00 96.81 88 VAL A CA 1
ATOM 696 C C . VAL A 1 88 ? -7.408 -6.296 8.394 1.00 96.81 88 VAL A C 1
ATOM 698 O O . VAL A 1 88 ? -6.667 -7.191 8.798 1.00 96.81 88 VAL A O 1
ATOM 701 N N . THR A 1 89 ? -8.611 -6.511 7.870 1.00 96.62 89 THR A N 1
ATOM 702 C CA . THR A 1 89 ? -9.211 -7.843 7.718 1.00 96.62 89 THR A CA 1
ATOM 703 C C . THR A 1 89 ? -9.612 -8.057 6.265 1.00 96.62 89 THR A C 1
ATOM 705 O O . THR A 1 89 ? -10.265 -7.198 5.672 1.00 96.62 89 THR A O 1
ATOM 708 N N . ALA A 1 90 ? -9.215 -9.187 5.680 1.00 96.31 90 ALA A N 1
ATOM 709 C CA . ALA A 1 90 ? -9.693 -9.582 4.360 1.00 96.31 90 ALA A CA 1
ATOM 710 C C . ALA A 1 90 ? -11.195 -9.892 4.424 1.00 96.31 90 ALA A C 1
ATOM 712 O O . ALA A 1 90 ? -11.667 -10.522 5.370 1.00 96.31 90 ALA A O 1
ATOM 713 N N . THR A 1 91 ? -11.944 -9.433 3.432 1.00 96.06 91 THR A N 1
ATOM 714 C CA . THR A 1 91 ? -13.392 -9.632 3.338 1.00 96.06 91 THR A CA 1
ATOM 715 C C . THR A 1 91 ? -13.815 -9.735 1.874 1.00 96.06 91 THR A C 1
ATOM 717 O O . THR A 1 91 ? -12.996 -9.582 0.966 1.00 96.06 91 THR A O 1
ATOM 720 N N . GLN A 1 92 ? -15.097 -9.983 1.637 1.00 96.25 92 GLN A N 1
ATOM 721 C CA . GLN A 1 92 ? -15.699 -9.897 0.315 1.00 96.25 92 GLN A CA 1
ATOM 722 C C . GLN A 1 92 ? -16.894 -8.949 0.343 1.00 96.25 92 GLN A C 1
ATOM 724 O O . GLN A 1 92 ? -17.716 -8.985 1.259 1.00 96.25 92 GLN A O 1
ATOM 729 N N . LEU A 1 93 ? -16.991 -8.102 -0.678 1.00 92.75 93 LEU A N 1
ATOM 730 C CA . LEU A 1 93 ? -18.181 -7.307 -0.965 1.00 92.75 93 LEU A CA 1
ATOM 731 C C . LEU A 1 93 ? -18.851 -7.932 -2.192 1.00 92.75 93 LEU A C 1
ATOM 733 O O . LEU A 1 93 ? -18.415 -7.731 -3.326 1.00 92.75 93 LEU A O 1
ATOM 737 N N . GLY A 1 94 ? -19.859 -8.776 -1.955 1.00 92.25 94 GLY A N 1
ATOM 738 C CA . GLY A 1 94 ? -20.363 -9.694 -2.979 1.00 92.25 94 GLY A CA 1
ATOM 739 C C . GLY A 1 94 ? -19.289 -10.721 -3.351 1.00 92.25 94 GLY A C 1
ATOM 740 O O . GLY A 1 94 ? -18.767 -11.397 -2.473 1.00 92.25 94 GLY A O 1
ATOM 741 N N . ASN A 1 95 ? -18.929 -10.793 -4.635 1.00 94.56 95 ASN A N 1
ATOM 742 C CA . ASN A 1 95 ? -17.883 -11.690 -5.154 1.00 94.56 95 ASN A CA 1
ATOM 743 C C . ASN A 1 95 ? -16.540 -10.973 -5.392 1.00 94.56 95 ASN A C 1
ATOM 745 O O . ASN A 1 95 ? -15.693 -11.465 -6.138 1.00 94.56 95 ASN A O 1
ATOM 749 N N . VAL A 1 96 ? -16.359 -9.775 -4.826 1.00 94.75 96 VAL A N 1
ATOM 750 C CA . VAL A 1 96 ? -15.139 -8.976 -4.986 1.00 94.75 96 VAL A CA 1
ATOM 751 C C . VAL A 1 96 ? -14.347 -8.991 -3.685 1.00 94.75 96 VAL A C 1
ATOM 753 O O . VAL A 1 96 ? -14.852 -8.581 -2.639 1.00 94.75 96 VAL A O 1
ATOM 756 N N . ASN A 1 97 ? -13.089 -9.424 -3.765 1.00 95.69 97 ASN A N 1
ATOM 757 C CA . ASN A 1 97 ? -12.154 -9.374 -2.644 1.00 95.69 97 ASN A CA 1
ATOM 758 C C . ASN A 1 97 ? -11.903 -7.927 -2.212 1.00 95.69 97 ASN A C 1
ATOM 760 O O . ASN A 1 97 ? -11.614 -7.057 -3.036 1.00 95.69 97 ASN A O 1
ATOM 764 N N . ALA A 1 98 ? -11.969 -7.686 -0.909 1.00 95.88 98 ALA A N 1
ATOM 765 C CA . ALA A 1 98 ? -11.773 -6.379 -0.308 1.00 95.88 98 ALA A CA 1
ATOM 766 C C . ALA A 1 98 ? -10.992 -6.490 1.008 1.00 95.88 98 ALA A C 1
ATOM 768 O O . ALA A 1 98 ? -10.816 -7.568 1.577 1.00 95.88 98 ALA A O 1
ATOM 769 N N . PHE A 1 99 ? -10.547 -5.343 1.514 1.00 96.19 99 PHE A N 1
ATOM 770 C CA . PHE A 1 99 ? -9.927 -5.230 2.829 1.00 96.19 99 PHE A CA 1
ATOM 771 C C . PHE A 1 99 ? -10.703 -4.219 3.661 1.00 96.19 99 PHE A C 1
ATOM 773 O O . PHE A 1 99 ? -10.845 -3.061 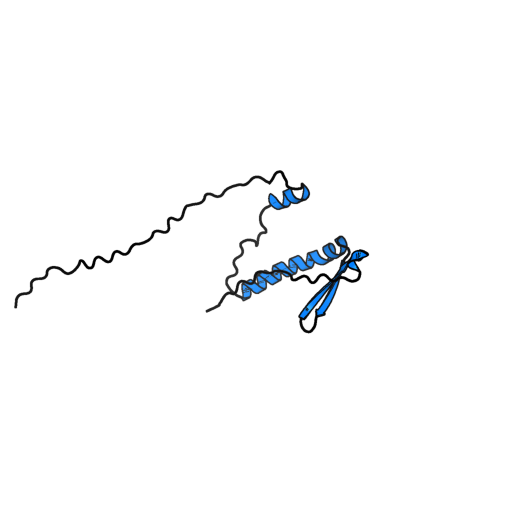3.270 1.00 96.19 99 PHE A O 1
ATOM 780 N N . MET A 1 100 ? -11.190 -4.652 4.820 1.00 96.75 100 MET A N 1
ATOM 781 C CA . MET A 1 100 ? -11.769 -3.757 5.810 1.00 96.75 100 MET A CA 1
ATOM 782 C C . MET A 1 100 ? -10.646 -3.211 6.687 1.00 96.75 100 MET A C 1
ATOM 784 O O . MET A 1 100 ? -9.971 -3.978 7.375 1.00 96.75 100 MET A O 1
ATOM 788 N N . VAL A 1 101 ? -10.445 -1.895 6.639 1.00 96.81 101 VAL A N 1
ATOM 789 C CA . VAL A 1 101 ? -9.464 -1.178 7.459 1.00 96.81 101 VAL A CA 1
ATOM 790 C C . VAL A 1 101 ? -10.212 -0.402 8.534 1.00 96.81 101 VAL A C 1
ATOM 792 O O . VAL A 1 101 ? -11.023 0.467 8.217 1.00 96.81 101 VAL A O 1
ATOM 795 N N . THR A 1 102 ? -9.946 -0.701 9.803 1.00 97.00 102 THR A N 1
ATOM 796 C CA . THR A 1 102 ? -10.661 -0.095 10.933 1.00 97.00 102 THR A CA 1
ATOM 797 C C . THR A 1 102 ? -9.669 0.566 11.875 1.00 97.00 102 THR A C 1
ATOM 799 O O . THR A 1 102 ? -8.750 -0.077 12.375 1.00 97.00 102 THR A O 1
ATO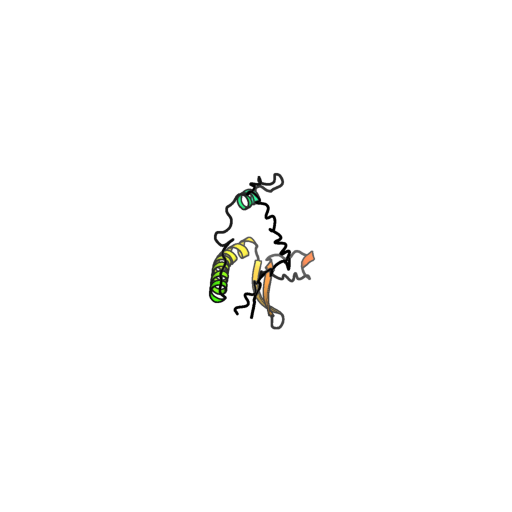M 802 N N . SER A 1 103 ? -9.842 1.865 12.128 1.00 96.81 103 SER A N 1
ATOM 803 C CA . SER A 1 103 ? -9.057 2.556 13.153 1.00 96.81 103 SER A CA 1
ATOM 804 C C . SER A 1 103 ? -9.455 2.078 14.544 1.00 96.81 103 SER A C 1
ATOM 806 O O . SER A 1 103 ? -10.632 1.827 14.805 1.00 96.81 103 SER A O 1
ATOM 808 N N . LYS A 1 104 ? -8.480 2.009 15.453 1.00 96.88 104 LYS A N 1
ATOM 809 C CA . LYS A 1 104 ? -8.701 1.705 16.870 1.00 96.88 104 LYS A CA 1
ATOM 810 C C . LYS A 1 104 ? -9.732 2.639 17.515 1.00 96.88 104 LYS A C 1
ATOM 812 O O . LYS A 1 104 ? -10.479 2.195 18.382 1.00 96.88 104 LYS A O 1
ATOM 817 N N . THR A 1 105 ? -9.792 3.898 17.077 1.00 96.38 105 THR A N 1
ATOM 818 C CA . THR A 1 105 ? -10.747 4.891 17.578 1.00 96.38 105 THR A CA 1
ATOM 819 C C . THR A 1 105 ? -11.471 5.550 16.410 1.00 96.38 105 THR A C 1
ATOM 821 O O . THR A 1 105 ? -10.864 6.254 15.606 1.00 96.38 105 THR A O 1
ATOM 824 N N . ILE A 1 106 ? -12.788 5.362 16.331 1.00 96.00 106 ILE A N 1
ATOM 825 C CA . ILE A 1 106 ? -13.635 6.021 15.330 1.00 96.00 106 ILE A CA 1
ATOM 826 C C . ILE A 1 106 ? -14.145 7.340 15.915 1.00 96.00 106 ILE A C 1
ATOM 828 O O . ILE A 1 106 ? -14.755 7.360 16.984 1.00 96.00 106 ILE A O 1
ATOM 832 N N . ALA A 1 107 ? -13.909 8.451 15.215 1.00 94.69 107 ALA A N 1
ATOM 833 C CA . ALA A 1 107 ? -14.409 9.752 15.646 1.00 94.69 107 ALA A CA 1
ATOM 834 C C . ALA A 1 107 ? -15.954 9.769 15.682 1.00 94.69 107 ALA A C 1
ATOM 836 O O . ALA A 1 107 ? -16.573 9.187 14.787 1.00 94.69 107 ALA A O 1
ATOM 837 N N . PRO A 1 108 ? -16.602 10.463 16.643 1.00 96.31 108 PRO A N 1
ATOM 838 C CA . PRO A 1 108 ? -18.062 10.437 16.796 1.00 96.31 108 PRO A CA 1
ATOM 839 C C . PRO A 1 108 ? -18.837 10.764 15.513 1.00 96.31 108 PRO A C 1
ATOM 841 O O . PRO A 1 108 ? -19.825 10.113 15.192 1.00 96.31 108 PRO A O 1
ATOM 844 N N . TYR A 1 109 ? -18.336 11.713 14.720 1.00 96.06 109 TYR A N 1
ATOM 845 C CA . TYR A 1 109 ? -18.958 12.131 13.461 1.00 96.06 109 TYR A CA 1
ATOM 846 C C . TYR A 1 109 ? -18.848 11.098 12.318 1.00 96.06 109 TYR A C 1
ATOM 848 O O . TYR A 1 109 ? -19.490 11.270 11.281 1.00 96.06 109 TYR A O 1
ATOM 856 N N . ASN A 1 110 ? -18.058 10.031 12.491 1.00 97.06 110 ASN A N 1
ATOM 857 C CA . ASN A 1 110 ? -17.847 8.964 11.508 1.00 97.06 110 ASN A CA 1
ATOM 858 C C . ASN A 1 110 ? -18.507 7.629 11.887 1.00 97.06 110 ASN A C 1
ATOM 860 O O . ASN A 1 110 ? -18.411 6.690 11.105 1.00 97.06 110 ASN A O 1
ATOM 864 N N . GLN A 1 111 ? -19.188 7.520 13.036 1.00 94.44 111 GLN A N 1
ATOM 865 C CA . GLN A 1 111 ? -19.705 6.229 13.529 1.00 94.44 111 GLN A CA 1
ATOM 866 C C . GLN A 1 111 ? -20.639 5.509 12.542 1.00 94.44 111 GLN A C 1
ATOM 868 O O . GLN A 1 111 ? -20.619 4.287 12.470 1.00 94.44 111 GLN A O 1
ATOM 873 N N . ASN A 1 112 ? -21.396 6.262 11.738 1.00 96.06 112 ASN A N 1
ATOM 874 C CA . ASN A 1 112 ? -22.344 5.725 10.754 1.00 96.06 112 ASN A CA 1
ATOM 875 C C . ASN A 1 112 ? -21.905 6.007 9.309 1.00 96.06 112 ASN A C 1
ATOM 877 O O . ASN A 1 112 ? -22.739 6.223 8.429 1.00 96.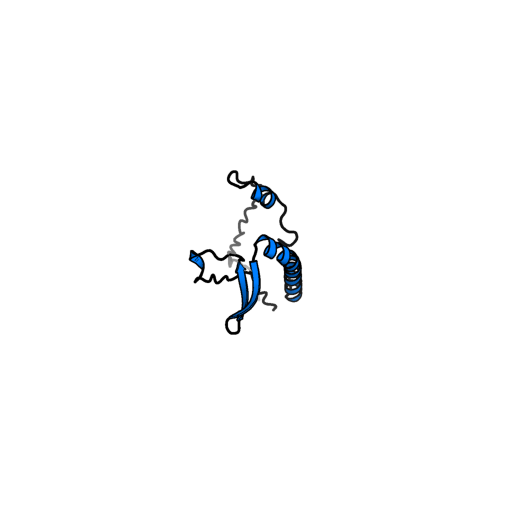06 112 ASN A O 1
ATOM 881 N N . ARG A 1 113 ? -20.593 6.098 9.066 1.00 97.00 113 ARG A N 1
ATOM 882 C CA . ARG A 1 113 ? -20.022 6.387 7.746 1.00 97.00 113 ARG A CA 1
ATOM 883 C C . ARG A 1 113 ? -18.987 5.340 7.380 1.00 97.00 113 ARG A C 1
ATOM 885 O O . ARG A 1 113 ? -18.201 4.907 8.215 1.00 97.00 113 ARG A O 1
ATOM 892 N N . ILE A 1 114 ? -18.953 5.003 6.098 1.00 95.12 114 ILE A N 1
ATOM 893 C CA . ILE A 1 114 ? -17.905 4.175 5.509 1.00 95.12 114 ILE A CA 1
ATOM 894 C C . ILE A 1 114 ? -17.197 4.967 4.416 1.00 95.12 114 ILE A C 1
ATOM 896 O O . ILE A 1 114 ? -17.829 5.712 3.666 1.00 95.12 114 ILE A O 1
ATOM 900 N N . LEU A 1 115 ? -15.881 4.797 4.328 1.00 95.81 115 LEU A N 1
ATOM 901 C CA . LEU A 1 115 ? -15.095 5.256 3.192 1.00 95.81 115 LEU A CA 1
ATOM 902 C C . LEU A 1 115 ? -14.793 4.048 2.311 1.00 95.81 115 LEU A C 1
ATOM 904 O O . LEU A 1 115 ? -14.093 3.131 2.736 1.00 95.81 115 LEU A O 1
ATOM 908 N N . LEU A 1 116 ? -15.301 4.064 1.081 1.00 95.12 116 LEU A N 1
ATOM 909 C CA . LEU A 1 116 ? -14.925 3.089 0.068 1.00 95.12 116 LEU A CA 1
ATOM 910 C C . LEU A 1 116 ? -13.732 3.632 -0.723 1.00 95.12 116 LEU A C 1
ATOM 912 O O . LEU A 1 116 ? -13.855 4.639 -1.417 1.00 95.12 116 LEU A O 1
ATOM 916 N N . HIS A 1 117 ? -12.579 2.978 -0.593 1.00 94.88 117 HIS A N 1
ATOM 917 C CA . HIS A 1 117 ? -11.343 3.385 -1.255 1.00 94.88 117 HIS A CA 1
ATOM 918 C C . HIS A 1 117 ? -10.991 2.436 -2.402 1.00 94.88 117 HIS A C 1
ATOM 920 O O . HIS A 1 117 ? -10.894 1.224 -2.208 1.00 94.88 117 HIS A O 1
ATOM 926 N N . TYR A 1 118 ? -10.746 3.006 -3.580 1.00 91.19 118 TYR A N 1
ATOM 927 C CA . TYR A 1 118 ? -10.248 2.289 -4.748 1.00 91.19 118 TYR A CA 1
ATOM 928 C C . TYR A 1 118 ? -8.775 2.629 -4.951 1.00 91.19 118 TYR A C 1
ATOM 930 O O . TYR A 1 118 ? -8.434 3.756 -5.305 1.00 91.19 118 TYR A O 1
ATOM 938 N N . ASN A 1 119 ? -7.898 1.648 -4.736 1.00 85.88 119 ASN A N 1
ATOM 939 C CA . ASN A 1 119 ? -6.473 1.825 -4.995 1.00 85.88 119 ASN A CA 1
ATOM 940 C C . ASN A 1 119 ? -6.228 1.939 -6.504 1.00 85.88 119 ASN A C 1
ATOM 942 O O . ASN A 1 119 ? -6.625 1.059 -7.272 1.00 85.88 119 ASN A O 1
ATOM 946 N N . SER A 1 120 ? -5.532 2.994 -6.920 1.00 76.44 120 SER A N 1
ATOM 947 C CA . SER A 1 120 ? -5.085 3.144 -8.303 1.00 76.44 120 SER A CA 1
ATOM 948 C C . SER A 1 120 ? -3.836 2.305 -8.556 1.00 76.44 120 SER A C 1
ATOM 950 O O . SER A 1 120 ? -2.911 2.307 -7.747 1.00 76.44 120 SER A O 1
ATOM 952 N N . HIS A 1 121 ? -3.799 1.626 -9.700 1.00 69.06 121 HIS A N 1
ATOM 953 C CA . HIS A 1 121 ? -2.590 1.026 -10.252 1.00 69.06 121 HIS A CA 1
ATOM 954 C C . HIS A 1 121 ? -2.604 1.221 -11.767 1.00 69.06 121 HIS A C 1
ATOM 956 O O . HIS A 1 121 ? -3.652 1.096 -12.407 1.00 69.06 121 HIS A O 1
ATOM 962 N N . SER A 1 122 ? -1.446 1.501 -12.360 1.00 67.44 122 SER A N 1
ATOM 963 C CA . SER A 1 122 ? -1.294 1.479 -13.810 1.00 67.44 122 SER A CA 1
ATOM 964 C C . SER A 1 122 ? -1.141 0.030 -14.275 1.00 67.44 122 SER A C 1
ATOM 966 O O . SER A 1 122 ? -0.258 -0.696 -13.828 1.00 67.44 122 SER A O 1
ATOM 968 N N . ARG A 1 123 ? -2.004 -0.405 -15.197 1.00 56.44 123 ARG A N 1
ATOM 969 C CA . ARG A 1 123 ? -1.805 -1.648 -15.948 1.00 56.44 123 ARG A CA 1
ATOM 970 C C . ARG A 1 123 ? -1.488 -1.265 -17.386 1.00 56.44 123 ARG A C 1
ATOM 972 O O . ARG A 1 123 ? -2.355 -0.754 -18.092 1.00 56.44 123 ARG A O 1
ATOM 979 N N . ARG A 1 124 ? -0.245 -1.472 -17.819 1.00 55.19 124 ARG A N 1
ATOM 980 C CA . ARG A 1 124 ? 0.121 -1.309 -19.228 1.00 55.19 124 ARG A CA 1
ATOM 981 C C . ARG A 1 124 ? -0.245 -2.612 -19.942 1.00 55.19 124 ARG A C 1
ATOM 983 O O . ARG A 1 124 ? 0.345 -3.648 -19.665 1.00 55.19 124 ARG A O 1
ATOM 990 N N . TYR A 1 125 ? -1.263 -2.575 -20.801 1.00 48.59 125 TYR A N 1
ATOM 991 C CA . TYR A 1 125 ? -1.599 -3.713 -21.655 1.00 48.59 125 TYR A CA 1
ATOM 992 C C . TYR A 1 125 ? -0.515 -3.851 -22.725 1.00 48.59 125 TYR A C 1
ATOM 994 O O . TYR A 1 125 ? -0.439 -3.032 -23.640 1.00 48.59 125 TYR A O 1
ATOM 1002 N N . HIS A 1 126 ? 0.329 -4.871 -22.602 1.00 54.44 126 HIS A N 1
ATOM 1003 C CA . HIS A 1 126 ? 1.139 -5.340 -23.716 1.00 54.44 126 HIS A CA 1
ATOM 1004 C C . HIS A 1 126 ? 0.270 -6.302 -24.530 1.00 54.44 126 HIS A C 1
ATOM 1006 O O . HIS A 1 126 ? -0.073 -7.390 -24.074 1.00 54.44 126 HIS A O 1
ATOM 1012 N N . HIS A 1 127 ? -0.158 -5.863 -25.716 1.00 48.25 127 HIS A N 1
ATOM 1013 C CA . HIS A 1 127 ? -0.612 -6.798 -26.737 1.00 48.25 127 HIS A CA 1
ATOM 1014 C C . HIS A 1 127 ? 0.632 -7.531 -27.235 1.00 48.25 127 HIS A C 1
ATOM 1016 O O . HIS A 1 127 ? 1.339 -7.020 -28.103 1.00 48.25 127 HIS A O 1
ATOM 1022 N N . ASP A 1 128 ? 0.907 -8.699 -26.660 1.00 50.41 128 ASP A N 1
ATOM 1023 C CA . ASP A 1 128 ? 1.776 -9.674 -27.306 1.00 50.41 128 ASP A CA 1
ATOM 1024 C C . ASP A 1 128 ? 1.083 -10.050 -28.628 1.00 50.41 128 ASP A C 1
ATOM 1026 O O . ASP A 1 128 ? -0.039 -10.566 -28.633 1.00 50.41 128 ASP A O 1
ATOM 1030 N N . LYS A 1 129 ? 1.699 -9.662 -29.747 1.00 39.81 129 LYS A N 1
ATOM 1031 C CA . LYS A 1 129 ? 1.403 -10.213 -31.070 1.00 39.81 129 LYS A CA 1
ATOM 1032 C C . LYS A 1 129 ? 2.355 -11.360 -31.348 1.00 39.81 129 LYS A C 1
ATOM 1034 O O . LYS A 1 129 ? 3.541 -11.211 -30.981 1.00 39.81 129 LYS A O 1
#

Foldseek 3Di:
DDDDDDDDDDPPPPPPPPPPPDPDDDDDDDDDDPPDDPVCVCVVPDDPDPCPPDDDDDPVSVVVVVVVVVVVVVVCVVVVCVVQQWDWDWDDDVPRIDIDIGHPDDDPVCPPHDDDDDDDDDDDDDPPD

Organism: NCBI:txid1196095

pLDDT: mean 82.42, std 18.64, range [38.84, 97.94]

Secondary structure (DSSP, 8-state):
------------------------PPPPPPPPPTT--TTTHHHHSSPPPTTTT----SHHHHHHHHHHHHHHHHHHHHHHHHHHTEEEEEEEETTEEEEEEEESS--GGGTT-----------------

Sequence (129 aa):
MKFKFTALVFMLTFVQTTLANTAVVAVQHFPNPSTMSQALQPLVSGEPSPFWNDHPKINAEWHQWVDTIAAQTLKTLPTLKERMQVSVTATQLGNVNAFMVTSKTIAPYNQNRILLHYNSHSRRYHHDK